Protein AF-A0A315DNZ9-F1 (afdb_monomer_lite)

Sequence (49 aa):
DWGKYLGDMTMASTILDRLMHRCVMLEFEGKSYRLKEAAARLVVNLETS

Secondary structure (DSSP, 8-state):
-HHHHHS-HHHHHHHHHHHHTTS------S--HHHHH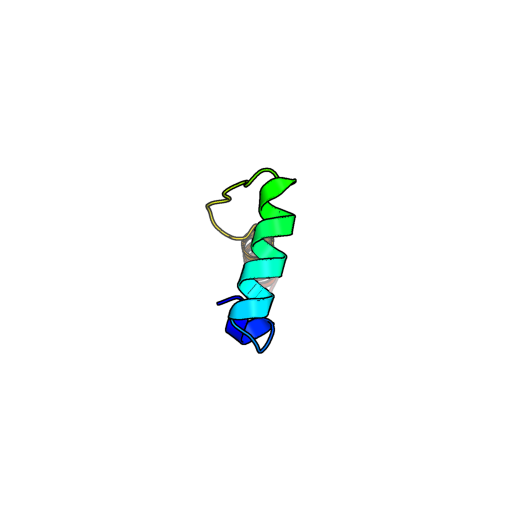HHHHHHHHHHT-

Radius of gyration: 19.19 Å; chains: 1; bounding box: 26×17×53 Å

pLDDT: mean 91.19, std 6.99, range [59.0, 96.56]

Foldseek 3Di:
DQCVVVVHPVVSVVVVVVVVVPDDDDDDDDDDPVVVVVVVVVVVVVVVD

Structure (mmCIF, N/CA/C/O backbone):
data_AF-A0A315DNZ9-F1
#
_entry.id   AF-A0A315DNZ9-F1
#
loop_
_atom_site.group_PDB
_atom_site.id
_atom_site.type_symbol
_atom_site.label_atom_id
_atom_site.label_alt_id
_atom_site.label_comp_id
_atom_site.label_asym_id
_atom_site.label_entity_id
_atom_site.label_seq_id
_atom_site.pdbx_PDB_ins_code
_atom_site.Cartn_x
_atom_site.Cartn_y
_atom_site.Cartn_z
_atom_site.occupancy
_atom_site.B_iso_or_equiv
_atom_site.auth_seq_id
_atom_site.auth_comp_id
_atom_site.auth_asym_id
_atom_site.auth_atom_id
_atom_site.pdbx_PDB_model_num
ATOM 1 N N . ASP A 1 1 ? 9.879 7.077 0.146 1.00 79.50 1 ASP A N 1
ATOM 2 C CA . ASP A 1 1 ? 11.117 7.577 -0.481 1.00 79.50 1 ASP A CA 1
ATOM 3 C C . ASP A 1 1 ? 11.877 6.427 -1.147 1.00 79.50 1 ASP A C 1
ATOM 5 O O . ASP A 1 1 ? 12.890 5.948 -0.648 1.00 79.50 1 ASP A O 1
ATOM 9 N N . TRP A 1 2 ? 11.311 5.869 -2.222 1.00 90.62 2 TRP A N 1
ATOM 10 C CA . TRP A 1 2 ? 11.776 4.596 -2.793 1.00 90.62 2 TRP A CA 1
ATOM 11 C C . TRP A 1 2 ? 13.195 4.661 -3.355 1.00 90.62 2 TRP A C 1
ATOM 13 O O . TRP A 1 2 ? 13.924 3.686 -3.219 1.00 90.62 2 TRP A O 1
ATOM 23 N N . GLY A 1 3 ? 13.632 5.796 -3.902 1.00 92.19 3 GLY A N 1
ATOM 24 C CA . GLY A 1 3 ? 15.019 5.917 -4.352 1.00 92.19 3 GLY A CA 1
ATOM 25 C C . GLY A 1 3 ? 16.029 6.024 -3.213 1.00 92.19 3 GLY A C 1
ATOM 26 O O . GLY A 1 3 ? 17.156 5.585 -3.385 1.00 92.19 3 GLY A O 1
ATOM 27 N N . LYS A 1 4 ? 15.636 6.467 -2.010 1.00 93.50 4 LYS A N 1
ATOM 28 C CA . LYS A 1 4 ? 16.489 6.319 -0.819 1.00 93.50 4 LYS A CA 1
ATOM 29 C C . LYS A 1 4 ? 16.591 4.857 -0.379 1.00 93.50 4 LYS A C 1
ATOM 31 O O . LYS A 1 4 ? 17.669 4.408 -0.009 1.00 93.50 4 LYS A O 1
ATOM 36 N N . TYR A 1 5 ? 15.481 4.116 -0.425 1.00 91.94 5 TYR A N 1
ATOM 37 C CA . TYR A 1 5 ? 15.469 2.685 -0.090 1.00 91.94 5 TYR A CA 1
ATOM 38 C C . TYR A 1 5 ? 16.254 1.834 -1.090 1.00 91.94 5 TYR A C 1
ATOM 40 O O . TYR A 1 5 ? 16.899 0.869 -0.692 1.00 91.94 5 TYR A O 1
ATOM 48 N N . LEU A 1 6 ? 16.193 2.188 -2.372 1.00 91.56 6 LEU A N 1
ATOM 49 C CA . LEU A 1 6 ? 16.832 1.452 -3.462 1.00 91.56 6 LEU A CA 1
ATOM 50 C C . LEU A 1 6 ? 18.200 2.029 -3.861 1.00 91.56 6 LEU A C 1
ATOM 52 O O . LEU A 1 6 ? 18.868 1.462 -4.717 1.00 91.56 6 LEU A O 1
ATOM 56 N N . GLY A 1 7 ? 18.623 3.138 -3.250 1.00 93.31 7 GLY A N 1
ATOM 57 C CA . GLY A 1 7 ? 19.910 3.795 -3.496 1.00 93.31 7 GLY A CA 1
ATOM 58 C C . GLY A 1 7 ? 20.003 4.594 -4.802 1.00 93.31 7 GLY A C 1
ATOM 59 O O . GLY A 1 7 ? 20.971 5.326 -4.983 1.00 93.31 7 GLY A O 1
ATOM 60 N N . ASP A 1 8 ? 19.011 4.491 -5.690 1.00 95.69 8 ASP A N 1
ATOM 61 C CA . ASP A 1 8 ? 18.973 5.179 -6.980 1.00 95.69 8 ASP A CA 1
ATOM 62 C C . ASP A 1 8 ? 17.531 5.579 -7.343 1.00 95.69 8 ASP A C 1
ATOM 64 O O . ASP A 1 8 ? 16.614 4.752 -7.357 1.00 95.69 8 ASP A O 1
ATOM 68 N N . MET A 1 9 ? 17.324 6.865 -7.642 1.00 95.25 9 MET A N 1
ATOM 69 C CA . MET A 1 9 ? 16.008 7.419 -7.983 1.00 95.25 9 MET A CA 1
ATOM 70 C C . MET A 1 9 ? 15.493 6.955 -9.353 1.00 95.25 9 MET A C 1
ATOM 72 O O . MET A 1 9 ? 14.297 6.707 -9.501 1.00 95.25 9 MET A O 1
ATOM 76 N N . THR A 1 10 ? 16.377 6.826 -10.342 1.00 95.56 10 THR A N 1
ATOM 77 C CA . THR A 1 10 ? 16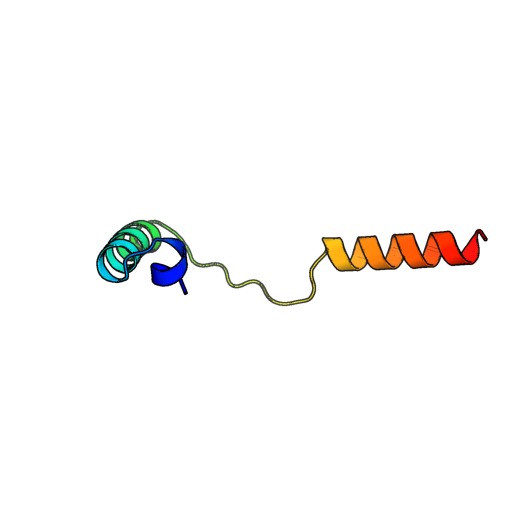.044 6.438 -11.720 1.00 95.56 10 THR A CA 1
ATOM 78 C C . THR A 1 10 ? 15.680 4.959 -11.797 1.00 95.56 10 THR A C 1
ATOM 80 O O . THR A 1 10 ? 14.712 4.570 -12.456 1.00 95.56 10 THR A O 1
ATOM 83 N N . MET A 1 11 ? 16.421 4.109 -11.087 1.00 94.88 11 MET A N 1
ATOM 84 C CA . MET A 1 11 ? 16.066 2.698 -10.972 1.00 94.88 11 MET A CA 1
ATOM 85 C C . MET A 1 11 ? 14.779 2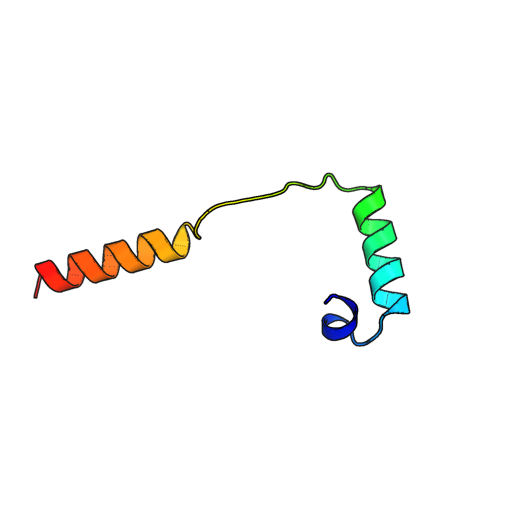.509 -10.172 1.00 94.88 11 MET A C 1
ATOM 87 O O . MET A 1 11 ? 13.916 1.736 -10.591 1.00 94.88 11 MET A O 1
ATOM 91 N N . ALA A 1 12 ? 14.607 3.237 -9.062 1.00 96.56 12 ALA A N 1
ATOM 92 C CA . ALA A 1 12 ? 13.393 3.155 -8.257 1.00 96.56 12 ALA A CA 1
ATOM 93 C C . ALA A 1 12 ? 12.134 3.502 -9.060 1.00 96.56 12 ALA A C 1
ATOM 95 O O . ALA A 1 12 ? 11.155 2.759 -8.996 1.00 96.56 12 ALA A O 1
ATOM 96 N N . SER A 1 13 ? 12.160 4.582 -9.849 1.00 95.31 13 SER A N 1
ATOM 97 C CA . SER A 1 13 ? 11.019 4.956 -10.691 1.00 95.31 13 SER A CA 1
ATOM 98 C C . SER A 1 13 ? 10.735 3.908 -11.769 1.00 95.31 13 SER A C 1
ATOM 100 O O . SER A 1 13 ? 9.580 3.541 -11.955 1.00 95.31 13 SER A O 1
ATOM 102 N N . THR A 1 14 ? 11.769 3.351 -12.406 1.00 96.50 14 THR A N 1
ATOM 103 C CA . THR A 1 14 ? 11.617 2.309 -13.438 1.00 96.50 14 THR A CA 1
ATOM 104 C C . THR A 1 14 ? 11.005 1.018 -12.882 1.00 96.50 14 THR A C 1
ATOM 106 O O . THR A 1 14 ? 10.177 0.383 -13.534 1.00 96.50 14 THR A O 1
ATOM 109 N N . ILE A 1 15 ? 11.407 0.600 -11.677 1.00 94.31 15 ILE A N 1
ATOM 110 C CA . ILE A 1 15 ? 10.849 -0.591 -11.021 1.00 94.31 15 ILE A CA 1
ATOM 111 C C . ILE A 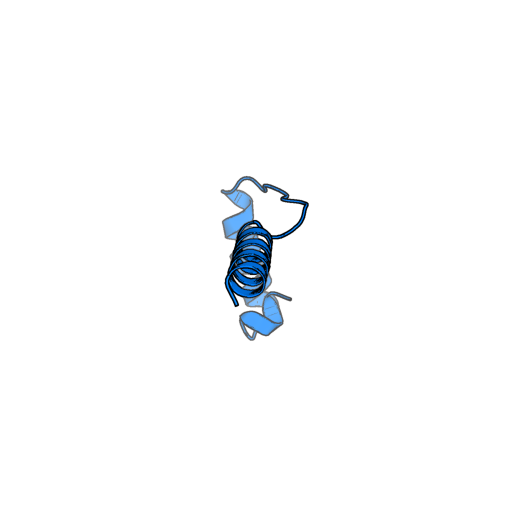1 15 ? 9.393 -0.342 -10.625 1.00 94.31 15 ILE A C 1
ATOM 113 O O . ILE A 1 15 ? 8.535 -1.186 -10.889 1.00 94.31 15 ILE A O 1
ATOM 117 N N . LEU A 1 16 ? 9.114 0.813 -10.016 1.00 94.88 16 LEU A N 1
ATOM 118 C CA . LEU A 1 16 ? 7.759 1.179 -9.620 1.00 94.88 16 LEU A CA 1
ATOM 119 C C . LEU A 1 16 ? 6.835 1.260 -10.832 1.00 94.88 16 LEU A C 1
ATOM 121 O O . LEU A 1 16 ? 5.774 0.660 -10.787 1.00 94.88 16 LEU A O 1
ATOM 125 N N . ASP A 1 17 ? 7.244 1.897 -11.928 1.00 95.38 17 ASP A N 1
ATOM 126 C CA . ASP A 1 17 ? 6.460 1.976 -13.167 1.00 95.38 17 ASP A CA 1
ATOM 127 C C . ASP A 1 17 ? 5.981 0.590 -13.638 1.00 95.38 17 ASP A C 1
ATOM 129 O O . ASP A 1 17 ? 4.784 0.350 -13.817 1.00 95.38 17 ASP A O 1
ATOM 133 N N . ARG A 1 18 ? 6.901 -0.381 -13.701 1.00 96.00 18 ARG A N 1
ATOM 134 C CA . ARG A 1 18 ? 6.588 -1.761 -14.105 1.00 96.00 18 ARG A CA 1
ATOM 135 C C . ARG A 1 18 ? 5.641 -2.477 -13.141 1.00 96.00 18 ARG A C 1
ATOM 137 O O . ARG A 1 18 ? 4.800 -3.255 -13.592 1.00 96.00 18 ARG A O 1
ATOM 144 N N . LEU A 1 19 ? 5.789 -2.257 -11.834 1.00 94.81 19 LEU A N 1
ATOM 145 C CA . LEU A 1 19 ? 4.909 -2.839 -10.814 1.00 94.81 19 LEU A CA 1
ATOM 146 C C . LEU A 1 19 ? 3.511 -2.221 -10.884 1.00 94.81 19 LEU A C 1
ATOM 148 O O . LEU A 1 19 ? 2.514 -2.937 -10.929 1.00 94.81 19 LEU A O 1
ATOM 152 N N . MET A 1 20 ? 3.445 -0.895 -10.954 1.00 94.88 20 MET A N 1
ATOM 153 C CA . MET A 1 20 ? 2.204 -0.125 -10.995 1.00 94.88 20 MET A CA 1
ATOM 154 C C . MET A 1 20 ? 1.389 -0.418 -12.257 1.00 94.88 20 MET A C 1
ATOM 156 O O . MET A 1 20 ? 0.166 -0.410 -12.202 1.00 94.88 20 MET A O 1
ATOM 160 N N . HIS A 1 21 ? 2.039 -0.754 -13.374 1.00 96.19 21 HIS A N 1
ATOM 161 C CA . HIS A 1 21 ? 1.350 -1.132 -14.609 1.00 96.19 21 HIS A CA 1
ATOM 162 C C . HIS A 1 21 ? 0.522 -2.428 -14.493 1.00 96.19 21 HIS A C 1
ATOM 164 O O . HIS A 1 21 ? -0.434 -2.618 -15.242 1.00 96.19 21 HIS A O 1
ATOM 170 N N . ARG A 1 22 ? 0.884 -3.344 -13.583 1.00 96.25 22 ARG A N 1
ATOM 171 C CA . ARG A 1 22 ? 0.250 -4.673 -13.451 1.00 96.25 22 ARG A CA 1
ATOM 172 C C . ARG A 1 22 ? -0.450 -4.907 -12.115 1.00 96.25 22 ARG A C 1
ATOM 174 O O . ARG A 1 22 ? -1.013 -5.981 -11.912 1.00 96.25 22 ARG A O 1
ATOM 181 N N . CYS A 1 23 ? -0.416 -3.929 -11.221 1.00 96.12 23 CYS A N 1
ATOM 182 C CA . CYS A 1 23 ? -0.990 -4.025 -9.889 1.00 96.12 23 CYS A CA 1
ATOM 183 C C . CYS A 1 23 ? -2.163 -3.060 -9.730 1.00 96.12 23 CYS A C 1
ATOM 185 O O . CYS A 1 23 ? -2.251 -2.033 -10.396 1.00 96.12 23 CYS A O 1
ATOM 187 N N . VAL A 1 24 ? -3.053 -3.387 -8.797 1.00 94.81 24 VAL A N 1
ATOM 188 C CA . VAL A 1 24 ? -4.114 -2.483 -8.354 1.00 94.81 24 VAL A CA 1
ATOM 189 C C . VAL A 1 24 ? -3.668 -1.840 -7.050 1.00 94.81 24 VAL A C 1
ATOM 191 O O . VAL A 1 24 ? -3.241 -2.534 -6.126 1.00 94.81 24 VAL A O 1
ATOM 194 N N . MET A 1 25 ? -3.767 -0.517 -6.980 1.00 93.38 25 MET A N 1
ATOM 195 C CA . MET A 1 25 ? -3.458 0.225 -5.766 1.00 93.38 25 MET A CA 1
ATOM 196 C C . MET A 1 25 ? -4.614 0.129 -4.782 1.00 93.38 25 MET A C 1
ATOM 198 O O . MET A 1 25 ? -5.749 0.465 -5.114 1.00 93.38 25 MET A O 1
ATOM 202 N N . LEU A 1 26 ? -4.306 -0.331 -3.573 1.00 94.25 26 LEU A N 1
ATOM 203 C CA . LEU A 1 26 ? -5.233 -0.352 -2.451 1.00 94.25 26 LEU A CA 1
ATOM 204 C C . LEU A 1 26 ? -4.705 0.598 -1.384 1.00 94.25 26 LEU A C 1
ATOM 206 O O . LEU A 1 26 ? -3.609 0.406 -0.854 1.00 94.25 26 LEU A O 1
ATOM 210 N N . GLU A 1 27 ? -5.488 1.625 -1.089 1.00 92.50 27 GLU A N 1
ATOM 211 C CA . GLU A 1 27 ? -5.194 2.567 -0.020 1.00 92.50 27 GLU A CA 1
ATOM 212 C C . GLU A 1 27 ? -5.815 2.052 1.276 1.00 92.50 27 GLU A C 1
ATOM 214 O O . GLU A 1 27 ? -7.004 1.741 1.343 1.00 92.50 27 GLU A O 1
ATOM 219 N N . PHE A 1 28 ? -4.983 1.922 2.306 1.00 91.50 28 PHE A N 1
ATOM 220 C CA . PHE A 1 28 ? -5.413 1.499 3.629 1.00 91.50 28 PHE A CA 1
ATOM 221 C C . PHE A 1 28 ? -5.245 2.656 4.600 1.00 91.50 28 PHE A C 1
ATOM 223 O O . PHE A 1 28 ? -4.156 3.212 4.739 1.00 91.50 28 PHE A O 1
ATOM 230 N N . GLU A 1 29 ? -6.318 2.961 5.317 1.00 92.38 29 GLU A N 1
ATOM 231 C CA . GLU A 1 29 ? -6.330 3.963 6.373 1.00 92.38 29 GLU A CA 1
ATOM 232 C C . GLU A 1 29 ? -6.618 3.322 7.735 1.00 92.38 29 GLU A C 1
ATOM 234 O O . GLU A 1 29 ? -7.107 2.194 7.843 1.00 92.38 29 GLU A O 1
ATOM 239 N N . GLY A 1 30 ? -6.323 4.065 8.801 1.00 93.06 30 GLY A N 1
ATOM 240 C CA . GLY A 1 30 ? -6.586 3.651 10.174 1.00 93.06 30 GLY A CA 1
ATOM 241 C C . GLY A 1 30 ? -5.353 3.167 10.937 1.00 93.06 30 GLY A C 1
ATOM 242 O O . GLY A 1 30 ? -4.219 3.166 10.459 1.00 93.06 30 GLY A O 1
ATOM 243 N N . LYS A 1 31 ? -5.574 2.809 12.206 1.00 88.56 31 LYS A N 1
ATOM 244 C CA . LYS A 1 31 ? -4.504 2.407 13.128 1.00 88.56 31 LYS A CA 1
ATOM 245 C C . LYS A 1 31 ? -4.117 0.945 12.903 1.00 88.56 31 LYS A C 1
ATOM 247 O O . LYS A 1 31 ? -4.971 0.099 12.658 1.00 88.56 31 LYS A O 1
ATOM 252 N N . SER A 1 32 ? -2.831 0.638 13.076 1.00 92.56 32 SER A N 1
ATOM 253 C CA . SER A 1 32 ? -2.310 -0.730 12.975 1.00 92.56 32 SER A CA 1
ATOM 254 C C . SER A 1 32 ? -3.058 -1.692 13.902 1.00 92.56 32 SER A C 1
ATOM 256 O O . SER A 1 32 ? -3.066 -1.516 15.124 1.00 92.56 32 SER A O 1
ATOM 258 N N . TYR A 1 33 ? -3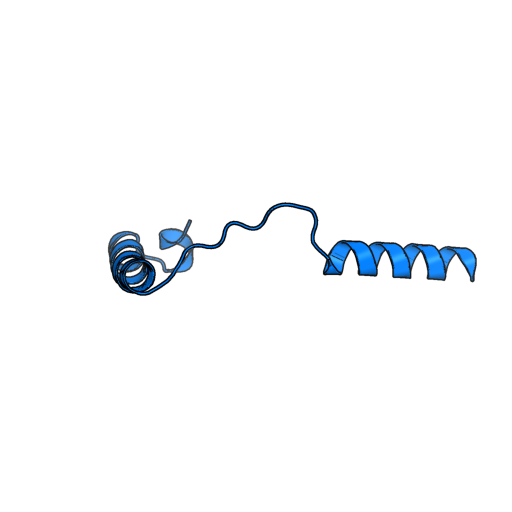.620 -2.754 13.319 1.00 93.44 33 TYR A N 1
ATOM 259 C CA . TYR A 1 33 ? -4.268 -3.836 14.064 1.00 93.44 33 TYR A CA 1
ATOM 260 C C . TYR A 1 33 ? -3.319 -4.451 15.101 1.00 93.44 33 TYR A C 1
ATOM 262 O O . TYR A 1 33 ? -3.684 -4.655 16.257 1.00 93.44 33 TYR A O 1
ATOM 270 N N . ARG A 1 34 ? -2.052 -4.660 14.717 1.00 93.19 34 ARG A N 1
ATOM 271 C CA . ARG A 1 34 ? -1.025 -5.230 15.601 1.00 93.19 34 ARG A CA 1
ATOM 272 C C . ARG A 1 34 ? -0.752 -4.343 16.810 1.00 93.19 34 ARG A C 1
ATOM 274 O O . ARG A 1 34 ? -0.556 -4.861 17.905 1.00 93.19 34 ARG A O 1
ATOM 281 N N . LEU A 1 35 ? -0.739 -3.022 16.618 1.00 92.19 35 LEU A N 1
ATOM 282 C CA . LEU A 1 35 ? -0.555 -2.079 17.721 1.00 92.19 35 LEU A CA 1
ATOM 283 C C . LEU A 1 35 ? -1.781 -2.039 18.635 1.00 92.19 35 LEU A C 1
ATOM 285 O O . LEU A 1 35 ? -1.612 -1.984 19.849 1.00 92.19 35 LEU A O 1
ATOM 289 N N . LYS A 1 36 ? -2.996 -2.135 18.079 1.00 91.75 36 LYS A N 1
ATOM 290 C CA . LYS A 1 36 ? -4.230 -2.261 18.868 1.00 91.75 36 LYS A CA 1
ATOM 291 C C . LYS A 1 36 ? -4.185 -3.496 19.771 1.00 91.75 36 LYS A C 1
ATOM 293 O O . LYS A 1 36 ? -4.455 -3.383 20.961 1.00 91.75 36 LYS A O 1
ATOM 298 N N . GLU A 1 37 ? -3.810 -4.654 19.232 1.00 93.88 37 GLU A N 1
ATOM 299 C CA . GLU A 1 37 ? -3.685 -5.868 20.044 1.00 93.88 37 GLU A CA 1
ATOM 300 C C . GLU A 1 37 ? -2.542 -5.802 21.054 1.00 93.88 37 GLU A C 1
ATOM 302 O O . GLU A 1 37 ? -2.689 -6.285 22.172 1.00 93.88 37 GLU A O 1
ATOM 307 N N . ALA A 1 38 ? -1.397 -5.220 20.684 1.00 93.81 38 ALA A N 1
ATOM 308 C CA . ALA A 1 38 ? -0.295 -5.039 21.620 1.00 93.81 38 ALA A CA 1
ATOM 309 C C . ALA A 1 38 ? -0.725 -4.163 22.804 1.00 93.81 38 ALA A C 1
ATOM 311 O O . ALA A 1 38 ? -0.483 -4.537 23.945 1.00 93.81 38 ALA A O 1
ATOM 312 N N . ALA A 1 39 ? -1.428 -3.059 22.539 1.00 92.19 39 ALA A N 1
ATOM 313 C CA . ALA A 1 39 ? -1.996 -2.213 23.581 1.00 92.19 39 ALA A CA 1
ATOM 314 C C . ALA A 1 39 ? -3.006 -2.977 24.452 1.00 92.19 39 ALA A C 1
ATOM 316 O O . ALA A 1 39 ? -2.925 -2.899 25.672 1.00 92.19 39 ALA A O 1
ATOM 317 N N . ALA A 1 40 ? -3.901 -3.767 23.850 1.00 91.75 40 ALA A N 1
ATOM 318 C CA . ALA A 1 40 ? -4.859 -4.581 24.599 1.00 91.75 40 ALA A CA 1
ATOM 319 C C . ALA A 1 40 ? -4.164 -5.602 25.519 1.00 91.75 40 ALA A C 1
ATOM 321 O O . ALA A 1 40 ? -4.526 -5.716 26.684 1.00 91.75 40 ALA A O 1
ATOM 322 N N . ARG A 1 41 ? -3.121 -6.291 25.033 1.00 92.25 41 ARG A N 1
ATOM 323 C CA . ARG A 1 41 ? -2.317 -7.219 25.849 1.00 92.25 41 ARG A CA 1
ATOM 324 C C . ARG A 1 41 ? -1.621 -6.515 27.013 1.00 92.25 41 ARG A C 1
ATOM 326 O O . ARG A 1 41 ? -1.578 -7.059 28.108 1.00 92.25 41 ARG A O 1
ATOM 333 N N . LEU A 1 42 ? -1.088 -5.314 26.782 1.00 91.06 42 LEU A N 1
ATOM 334 C CA . LEU A 1 42 ? -0.472 -4.518 27.845 1.00 91.06 42 LEU A CA 1
ATOM 335 C C . LEU A 1 42 ? -1.491 -4.137 28.924 1.00 91.06 42 LEU A C 1
ATOM 337 O O . LEU A 1 42 ? -1.180 -4.266 30.101 1.00 91.06 42 LEU A O 1
ATOM 341 N N . VAL A 1 43 ? -2.700 -3.720 28.535 1.00 89.62 43 VAL A N 1
ATOM 342 C CA . VAL A 1 43 ? -3.778 -3.391 29.483 1.00 89.62 43 VAL A CA 1
ATOM 343 C C . VAL A 1 43 ? -4.190 -4.615 30.301 1.00 89.62 43 VAL A C 1
ATOM 345 O O . VAL A 1 43 ? -4.221 -4.529 31.521 1.00 89.62 43 VAL A O 1
ATOM 348 N N . VAL A 1 44 ? -4.409 -5.768 29.660 1.00 88.44 44 VAL A N 1
ATOM 349 C CA . VAL A 1 44 ? -4.751 -7.016 30.369 1.00 88.44 44 VAL A CA 1
ATOM 350 C C . VAL A 1 44 ? -3.673 -7.389 31.390 1.00 88.44 44 VAL A C 1
ATOM 352 O O . VAL A 1 44 ? -3.998 -7.695 32.531 1.00 88.44 44 VAL A O 1
ATOM 355 N N . ASN A 1 45 ? -2.391 -7.305 31.016 1.00 83.81 45 ASN A N 1
ATOM 356 C CA . ASN A 1 45 ? -1.288 -7.626 31.926 1.00 83.81 45 ASN A CA 1
ATOM 357 C C . ASN A 1 45 ? -1.249 -6.711 33.162 1.00 83.81 45 ASN A C 1
ATOM 359 O O . ASN A 1 45 ? -0.908 -7.177 34.250 1.00 83.81 45 ASN A O 1
ATOM 363 N N . LEU A 1 46 ? -1.590 -5.428 32.995 1.00 81.69 46 LEU A N 1
ATOM 364 C CA . LEU A 1 46 ? -1.673 -4.464 34.094 1.00 81.69 46 LEU A CA 1
ATOM 365 C C . LEU A 1 46 ? -2.832 -4.767 35.050 1.00 81.69 46 LEU A C 1
ATOM 367 O O . LEU A 1 46 ? -2.675 -4.559 36.242 1.00 81.69 46 LEU A O 1
ATOM 371 N N . GLU A 1 47 ? -3.967 -5.260 34.552 1.00 75.94 47 GLU A N 1
ATOM 372 C CA . GLU A 1 47 ? -5.123 -5.619 35.392 1.00 75.94 47 GLU A CA 1
ATOM 373 C C . GLU A 1 47 ? -4.910 -6.923 36.178 1.00 75.94 47 GLU A C 1
ATOM 375 O O . GLU A 1 47 ? -5.515 -7.123 37.228 1.00 75.94 47 GLU A O 1
ATOM 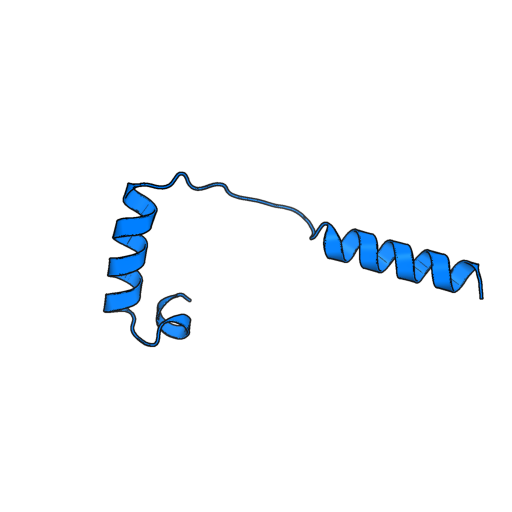380 N N . THR A 1 48 ? -4.054 -7.816 35.679 1.00 70.06 48 THR A N 1
ATOM 381 C CA . THR A 1 48 ? -3.674 -9.068 36.358 1.00 70.06 48 THR A CA 1
ATOM 382 C C . THR A 1 48 ? -2.498 -8.940 37.333 1.00 70.06 48 THR A C 1
ATOM 384 O O . THR A 1 48 ? -2.143 -9.942 37.956 1.00 70.06 48 THR A O 1
ATOM 387 N N . SER A 1 49 ? -1.875 -7.760 37.438 1.00 59.00 49 SER A N 1
ATOM 388 C CA . SER A 1 49 ? -0.753 -7.475 38.352 1.00 59.00 49 SER A CA 1
ATOM 389 C C . SER A 1 49 ? -1.235 -6.749 39.602 1.00 59.00 49 SER A C 1
ATOM 391 O O . SER A 1 49 ? -0.722 -7.076 40.694 1.00 59.00 49 SER A O 1
#